Protein AF-A0A084W979-F1 (afdb_monomer)

Sequence (165 aa):
MSRKLVPVVHTIRNKLNEKFVNGTSYIRQEGKEQRNQSLDWEFDIKREIRDLRVTVTYYMVSTDGTTQNALITRSVDACAFLRRPTMDRFLKNFYDHMQSESILPARCPIKLGHYTVRDVRPSDISIPGFLPESDFIFEITFAQLSRNEPLAQCRTFGKLIRVVD

Solvent-accessible surface area (backbone atoms only — not comparable to full-atom values): 8918 Å² total; per-residue (Å²): 120,57,79,43,58,35,44,30,78,80,48,76,48,78,49,67,31,72,79,36,26,50,71,53,74,48,81,45,74,56,77,87,51,78,56,39,36,32,36,34,38,40,36,38,31,69,40,71,41,72,50,36,27,40,36,42,35,37,25,46,27,43,94,85,68,79,47,74,46,73,78,44,78,49,74,43,54,45,41,60,32,51,76,41,44,81,80,42,62,71,61,32,57,55,50,60,67,34,50,81,70,26,49,66,81,71,48,62,58,33,62,59,47,81,33,35,42,33,71,45,41,49,58,76,51,87,56,70,86,87,60,71,74,35,40,34,37,43,34,42,38,34,24,30,59,92,74,66,46,71,36,37,34,42,41,38,34,32,35,34,40,79,44,81,88

Mean predicted aligned error: 4.76 Å

Foldseek 3Di:
DDKAWFWFFDDKDKDFDPCFKDKDKDWDADPDDRQRIFIKIKMFTPDFAAKKKKKKWKWFADPVRPDTHTPDIDIDTVQVCLVPVVVDPVVSVVVVVQPPVWFDQNHPRRDGDMTMGTGDRSRVDHDPPVDDWTKMKIKMWMAGPVPRHTGMMMIIITITDIDDD

pLDDT: mean 90.47, std 7.58, range [56.5, 97.94]

Radius of gyration: 16.31 Å; Cα contacts (8 Å, |Δi|>4): 383; chains: 1; bounding box: 38×34×47 Å

Structure (mmCIF, N/CA/C/O backbone):
data_AF-A0A084W979-F1
#
_entry.id   AF-A0A084W979-F1
#
loop_
_atom_site.group_PDB
_atom_site.id
_atom_site.type_symbol
_atom_site.label_atom_id
_atom_site.label_alt_id
_atom_site.label_comp_id
_atom_site.label_asym_id
_atom_site.label_entity_id
_atom_site.label_seq_id
_atom_site.pdbx_PDB_ins_code
_atom_site.Cartn_x
_atom_site.Cartn_y
_atom_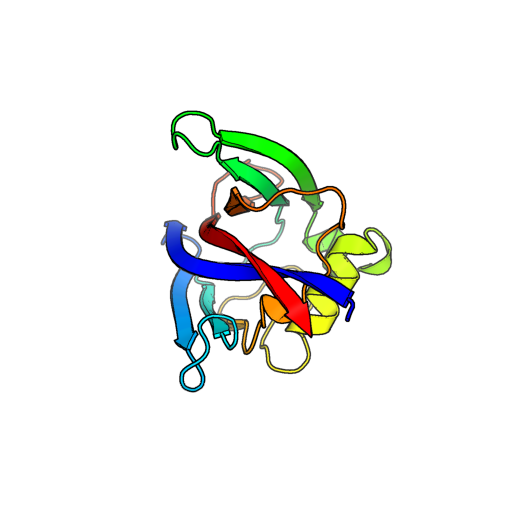site.Cartn_z
_atom_site.occupancy
_atom_site.B_iso_or_equiv
_atom_site.auth_seq_id
_atom_site.auth_comp_id
_atom_site.auth_asym_id
_atom_site.auth_atom_id
_atom_site.pdbx_PDB_model_num
ATOM 1 N N . MET A 1 1 ? 7.166 -14.568 -30.008 1.00 56.50 1 MET A N 1
ATOM 2 C CA . MET A 1 1 ? 7.634 -13.573 -29.026 1.00 56.50 1 MET A CA 1
ATOM 3 C C . MET A 1 1 ? 6.466 -12.688 -28.640 1.00 56.50 1 MET A C 1
ATOM 5 O O . MET A 1 1 ? 5.927 -11.999 -29.504 1.00 56.50 1 MET A O 1
ATOM 9 N N . SER A 1 2 ? 6.022 -12.759 -27.388 1.00 67.38 2 SER A N 1
ATOM 10 C CA . SER A 1 2 ? 4.917 -11.933 -26.884 1.00 67.38 2 SER A CA 1
ATOM 11 C C . SER A 1 2 ? 5.482 -10.723 -26.150 1.00 67.38 2 SER A C 1
ATOM 13 O O . SER A 1 2 ? 6.262 -10.875 -25.214 1.00 67.38 2 SER A O 1
ATOM 15 N N . ARG A 1 3 ? 5.088 -9.513 -26.560 1.00 77.44 3 ARG A N 1
ATOM 16 C CA . ARG A 1 3 ? 5.449 -8.277 -25.854 1.00 77.44 3 ARG A CA 1
ATOM 17 C C . ARG A 1 3 ? 4.504 -8.088 -24.675 1.00 77.44 3 ARG A C 1
ATOM 19 O O . ARG A 1 3 ? 3.316 -7.865 -24.900 1.00 77.44 3 ARG A O 1
ATOM 26 N N . LYS A 1 4 ? 5.021 -8.120 -23.448 1.00 87.12 4 LYS A N 1
ATOM 27 C CA . LYS A 1 4 ? 4.235 -7.856 -22.233 1.00 87.12 4 LYS A CA 1
ATOM 28 C C . LYS A 1 4 ? 4.773 -6.636 -21.490 1.00 87.12 4 LYS A C 1
ATOM 30 O O . LYS A 1 4 ? 5.971 -6.355 -21.543 1.00 87.12 4 LYS A O 1
ATOM 35 N N . LEU A 1 5 ? 3.879 -5.900 -20.834 1.00 89.94 5 LEU A N 1
ATOM 36 C CA . LEU A 1 5 ? 4.263 -4.845 -19.902 1.00 89.94 5 LEU A CA 1
ATOM 37 C C . LEU A 1 5 ? 4.470 -5.444 -18.519 1.00 89.94 5 LEU A C 1
ATOM 39 O O . LEU A 1 5 ? 3.634 -6.213 -18.049 1.00 89.94 5 LEU A O 1
ATOM 43 N N . VAL A 1 6 ? 5.573 -5.070 -17.886 1.00 91.88 6 VAL A N 1
ATOM 44 C CA . VAL A 1 6 ? 5.926 -5.492 -16.534 1.00 91.88 6 VAL A CA 1
ATOM 45 C C . VAL A 1 6 ? 6.184 -4.247 -15.690 1.00 91.88 6 VAL A C 1
ATOM 47 O O . VAL A 1 6 ? 6.949 -3.378 -16.118 1.00 91.88 6 VAL A O 1
ATOM 50 N N . PRO A 1 7 ? 5.552 -4.118 -14.514 1.00 93.12 7 PRO A N 1
ATOM 51 C CA . PRO A 1 7 ? 5.859 -3.035 -13.597 1.00 93.12 7 PRO A CA 1
ATOM 52 C C . PRO A 1 7 ? 7.199 -3.291 -12.899 1.00 93.12 7 PRO A C 1
ATOM 54 O O . PRO A 1 7 ? 7.463 -4.383 -12.403 1.00 93.12 7 PRO A O 1
ATOM 57 N N . VAL A 1 8 ? 8.026 -2.252 -12.833 1.00 94.56 8 VAL A N 1
ATOM 58 C CA . VAL A 1 8 ? 9.266 -2.199 -12.052 1.00 94.56 8 VAL A CA 1
ATOM 59 C C . VAL A 1 8 ? 9.131 -1.075 -11.042 1.00 94.56 8 VAL A C 1
ATOM 61 O O . VAL A 1 8 ? 8.852 0.068 -11.407 1.00 94.56 8 VAL A O 1
ATOM 64 N N . VAL A 1 9 ? 9.318 -1.389 -9.767 1.00 95.75 9 VAL A N 1
ATOM 65 C CA . VAL A 1 9 ? 9.167 -0.448 -8.658 1.00 95.75 9 VAL A CA 1
ATOM 66 C C . VAL A 1 9 ? 10.526 0.118 -8.272 1.00 95.75 9 VAL A C 1
ATOM 68 O O . VAL A 1 9 ? 11.497 -0.614 -8.106 1.00 95.75 9 VAL A O 1
ATOM 71 N N . HIS A 1 10 ? 10.603 1.436 -8.105 1.00 94.44 10 HIS A N 1
ATOM 72 C CA . HIS A 1 10 ? 11.838 2.111 -7.697 1.00 94.44 10 HIS A CA 1
ATOM 73 C C . HIS A 1 10 ? 11.738 2.740 -6.308 1.00 94.44 10 HIS A C 1
ATOM 75 O O . HIS A 1 10 ? 12.753 2.973 -5.653 1.00 94.44 10 HIS A O 1
ATOM 81 N N . THR A 1 11 ? 10.534 3.080 -5.840 1.00 96.19 11 THR A N 1
ATOM 82 C CA . THR A 1 11 ? 10.368 3.762 -4.552 1.00 96.19 11 THR A CA 1
ATOM 83 C C . THR A 1 11 ? 9.022 3.439 -3.928 1.00 96.19 11 THR A C 1
ATOM 85 O O . THR A 1 11 ? 8.002 3.439 -4.608 1.00 96.19 11 THR A O 1
ATOM 88 N N . ILE A 1 12 ? 9.008 3.245 -2.611 1.00 97.56 12 ILE A N 1
ATOM 89 C CA . ILE A 1 12 ? 7.791 3.187 -1.801 1.00 97.56 12 ILE A CA 1
ATOM 90 C C . ILE A 1 12 ? 7.868 4.310 -0.767 1.00 97.56 12 ILE A C 1
ATOM 92 O O . ILE A 1 12 ? 8.909 4.523 -0.147 1.00 97.56 12 ILE A O 1
ATOM 96 N N . ARG A 1 13 ? 6.777 5.058 -0.597 1.00 97.44 13 ARG A N 1
ATOM 97 C CA . ARG A 1 13 ? 6.649 6.104 0.420 1.00 97.44 13 ARG A CA 1
ATOM 98 C C . ARG A 1 13 ? 5.445 5.823 1.296 1.00 97.44 13 ARG A C 1
ATOM 100 O O . ARG A 1 13 ? 4.320 5.781 0.803 1.00 97.44 13 ARG A O 1
ATOM 107 N N . ASN A 1 14 ? 5.696 5.716 2.594 1.00 97.00 14 ASN A N 1
ATOM 108 C CA . ASN A 1 14 ? 4.656 5.551 3.596 1.00 97.00 14 ASN A CA 1
ATOM 109 C C . ASN A 1 14 ? 4.413 6.867 4.328 1.00 97.00 14 ASN A C 1
ATOM 111 O O . ASN A 1 14 ? 5.351 7.550 4.735 1.00 97.00 14 ASN A O 1
ATOM 115 N N . LYS A 1 15 ? 3.143 7.198 4.535 1.00 97.94 15 LYS A N 1
ATOM 116 C CA . LYS A 1 15 ? 2.694 8.220 5.476 1.00 97.94 15 LYS A CA 1
ATOM 117 C C . LYS A 1 15 ? 1.808 7.529 6.498 1.00 97.94 15 LYS A C 1
ATOM 119 O O . LYS A 1 15 ? 0.733 7.048 6.151 1.00 97.94 15 LYS A O 1
ATOM 124 N N . LEU A 1 16 ? 2.270 7.456 7.739 1.00 97.88 16 LEU A N 1
ATOM 125 C CA . LEU A 1 16 ? 1.629 6.681 8.796 1.00 97.88 16 LEU A CA 1
ATOM 126 C C . LEU A 1 16 ? 1.094 7.608 9.882 1.00 97.88 16 LEU A C 1
ATOM 128 O O . LEU A 1 16 ? 1.746 8.579 10.261 1.00 97.88 16 LEU A O 1
ATOM 132 N N . ASN A 1 17 ? -0.095 7.301 10.389 1.00 97.56 17 ASN A N 1
ATOM 133 C CA . ASN A 1 17 ? -0.606 7.908 11.605 1.00 97.56 17 ASN A CA 1
ATOM 134 C C . ASN A 1 17 ? -0.175 7.045 12.794 1.00 97.56 17 ASN A C 1
ATOM 136 O O . ASN A 1 17 ? -0.782 6.009 13.079 1.00 97.56 17 ASN A O 1
ATOM 140 N N . GLU A 1 18 ? 0.852 7.501 13.511 1.00 96.44 18 GLU A N 1
ATOM 141 C CA . GLU A 1 18 ? 1.477 6.761 14.614 1.00 96.44 18 GLU A CA 1
ATOM 142 C C . GLU A 1 18 ? 0.531 6.444 15.777 1.00 96.44 18 GLU A C 1
ATOM 144 O O . GLU A 1 18 ? 0.830 5.568 16.591 1.00 96.44 18 GLU A O 1
ATOM 149 N N . LYS A 1 19 ? -0.628 7.111 15.848 1.00 96.12 19 LYS A N 1
ATOM 150 C CA . LYS A 1 19 ? -1.716 6.762 16.767 1.00 96.12 19 LYS A CA 1
ATOM 151 C C . LYS A 1 19 ? -2.238 5.345 16.518 1.00 96.12 19 LYS A C 1
ATOM 153 O O . LYS A 1 19 ? -2.636 4.682 17.473 1.00 96.12 19 LYS A O 1
ATOM 158 N N . PHE A 1 20 ? -2.276 4.906 15.261 1.00 96.69 20 PHE A N 1
ATOM 159 C CA . PHE A 1 20 ? -2.888 3.644 14.843 1.00 96.69 20 PHE A CA 1
ATOM 160 C C . PHE A 1 20 ? -1.880 2.622 14.348 1.00 96.69 20 PHE A C 1
ATOM 162 O O . PHE A 1 20 ? -2.070 1.437 14.606 1.00 96.69 20 PHE A O 1
ATOM 169 N N . VAL A 1 21 ? -0.841 3.059 13.639 1.00 97.19 21 VAL A N 1
ATOM 170 C CA . VAL A 1 21 ? 0.060 2.153 12.930 1.00 97.19 21 VAL A CA 1
ATOM 171 C C . VAL A 1 21 ? 1.480 2.702 12.879 1.00 97.19 21 VAL A C 1
ATOM 173 O O . VAL A 1 21 ? 1.693 3.901 12.711 1.00 97.19 21 VAL A O 1
ATOM 176 N N . ASN A 1 22 ? 2.451 1.812 13.037 1.00 97.31 22 ASN A N 1
ATOM 177 C CA . ASN A 1 22 ? 3.832 2.023 12.613 1.00 97.31 22 ASN A CA 1
ATOM 178 C C . ASN A 1 22 ? 4.172 0.995 11.533 1.00 97.31 22 ASN A C 1
ATOM 180 O O . ASN A 1 22 ? 3.488 -0.019 11.439 1.00 97.31 22 ASN A O 1
ATOM 184 N N . GLY A 1 23 ? 5.197 1.232 10.725 1.00 95.94 23 GLY A N 1
ATOM 185 C CA . GLY A 1 23 ? 5.561 0.270 9.699 1.00 95.94 23 GLY A CA 1
ATOM 186 C C . GLY A 1 23 ? 6.617 0.750 8.724 1.00 95.94 23 GLY A C 1
ATOM 187 O O . GLY A 1 23 ? 6.954 1.932 8.654 1.00 95.94 23 GLY A O 1
ATOM 188 N N . THR A 1 24 ? 7.100 -0.205 7.943 1.00 96.31 24 THR A N 1
ATOM 189 C CA . THR A 1 24 ? 8.169 -0.025 6.965 1.00 96.31 24 THR A CA 1
ATOM 190 C C . THR A 1 24 ? 7.838 -0.808 5.701 1.00 96.31 24 THR A C 1
ATOM 192 O O . THR A 1 24 ? 7.067 -1.768 5.726 1.00 96.31 24 THR A O 1
ATOM 195 N N . SER A 1 25 ? 8.418 -0.387 4.581 1.00 97.31 25 SER A N 1
ATOM 196 C CA . SER A 1 25 ? 8.325 -1.092 3.305 1.00 97.31 25 SER A CA 1
ATOM 197 C C . SER A 1 25 ? 9.704 -1.356 2.745 1.00 97.31 25 SER A C 1
ATOM 199 O O . SER A 1 25 ? 10.614 -0.543 2.922 1.00 97.31 25 SER A O 1
ATOM 201 N N . TYR A 1 26 ? 9.824 -2.454 2.012 1.00 95.75 26 TYR A N 1
ATOM 202 C CA . TYR A 1 26 ? 11.074 -2.911 1.435 1.00 95.75 26 TYR A CA 1
ATOM 203 C C . TYR A 1 26 ? 10.866 -3.266 -0.035 1.00 95.75 26 TYR A C 1
ATOM 205 O O . TYR A 1 26 ? 9.843 -3.836 -0.413 1.00 95.75 26 TYR A O 1
ATOM 213 N N . ILE A 1 27 ? 11.857 -2.927 -0.857 1.00 96.38 27 ILE A N 1
ATOM 214 C CA . ILE A 1 27 ? 11.982 -3.403 -2.235 1.00 96.38 27 ILE A CA 1
ATOM 215 C C . ILE A 1 27 ? 13.201 -4.320 -2.241 1.00 96.38 27 ILE A C 1
ATOM 217 O O . ILE A 1 27 ? 14.314 -3.863 -1.975 1.00 96.38 27 ILE A O 1
ATOM 221 N N . ARG A 1 28 ? 13.002 -5.606 -2.519 1.00 94.38 28 ARG A N 1
ATOM 222 C CA . ARG A 1 28 ? 14.074 -6.591 -2.655 1.00 94.38 28 ARG A CA 1
ATOM 223 C C . ARG A 1 28 ? 14.278 -6.875 -4.136 1.00 94.38 28 ARG A C 1
ATOM 225 O O . ARG A 1 28 ? 13.348 -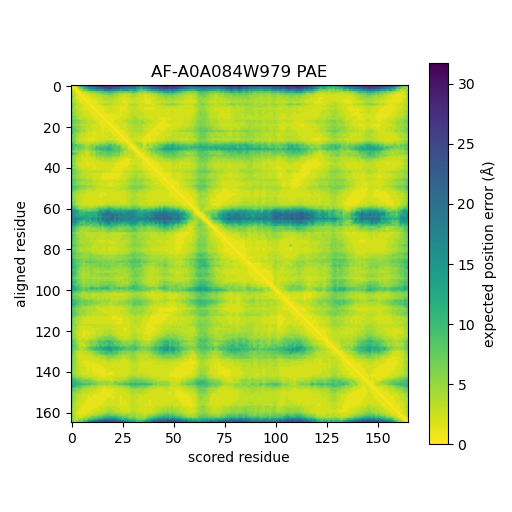7.279 -4.823 1.00 94.38 28 ARG A O 1
ATOM 232 N N . GLN A 1 29 ? 15.485 -6.633 -4.637 1.00 90.94 29 GLN A N 1
ATOM 233 C CA . GLN A 1 29 ? 15.863 -7.013 -5.996 1.00 90.94 29 GLN A CA 1
ATOM 234 C C . GLN A 1 29 ? 16.540 -8.383 -5.967 1.00 90.94 29 GLN A C 1
ATOM 236 O O . GLN A 1 29 ? 17.530 -8.585 -5.263 1.00 90.94 29 GLN A O 1
ATOM 241 N N . GLU A 1 30 ? 16.020 -9.313 -6.756 1.00 85.06 30 GLU A N 1
ATOM 242 C CA . GLU A 1 30 ? 16.514 -10.678 -6.860 1.00 85.06 30 GLU A CA 1
ATOM 243 C C . GLU A 1 30 ? 17.359 -10.823 -8.135 1.00 85.06 30 GLU A C 1
ATOM 245 O O . GLU A 1 30 ? 16.866 -10.876 -9.260 1.00 85.06 30 GLU A O 1
ATOM 250 N N . GLY A 1 31 ? 18.680 -10.883 -7.982 1.00 85.19 31 GLY A N 1
ATOM 251 C CA . GLY A 1 31 ? 19.592 -10.989 -9.122 1.00 85.19 31 GLY A CA 1
ATOM 252 C C . GLY A 1 31 ? 19.738 -9.686 -9.921 1.00 85.19 31 GLY A C 1
ATOM 253 O O . GLY A 1 31 ? 19.605 -8.582 -9.394 1.00 85.19 31 GLY A O 1
ATOM 254 N N . LYS A 1 32 ? 20.106 -9.805 -11.205 1.00 83.81 32 LYS A N 1
ATOM 255 C CA . LYS A 1 32 ? 20.521 -8.656 -12.036 1.00 83.81 32 LYS A CA 1
ATOM 256 C C . LYS A 1 32 ? 19.383 -8.001 -12.823 1.00 83.81 32 LYS A C 1
ATOM 258 O O . LYS A 1 32 ? 19.522 -6.850 -13.226 1.00 83.81 32 LYS A O 1
ATOM 263 N N . GLU A 1 33 ? 18.283 -8.710 -13.063 1.00 86.19 33 GLU A N 1
ATOM 264 C CA . GLU A 1 33 ? 17.161 -8.179 -13.841 1.00 86.19 33 GLU A CA 1
ATOM 265 C C . GLU A 1 33 ? 16.293 -7.245 -12.993 1.00 86.19 33 GLU A C 1
ATOM 267 O O . GLU A 1 33 ? 15.793 -7.638 -11.944 1.00 86.19 33 GLU A O 1
ATOM 272 N N . GLN A 1 34 ? 16.046 -6.026 -13.482 1.00 85.19 34 GLN A N 1
ATOM 273 C CA . GLN A 1 34 ? 15.253 -5.021 -12.757 1.00 85.19 34 GLN A CA 1
ATOM 274 C C . GLN A 1 34 ? 13.804 -5.453 -12.497 1.00 85.19 34 GLN A C 1
ATOM 276 O O . GLN A 1 34 ? 13.191 -4.980 -11.550 1.00 85.19 34 GLN A O 1
ATOM 281 N N . ARG A 1 35 ? 13.250 -6.346 -13.327 1.00 87.75 35 ARG A N 1
ATOM 282 C CA . ARG A 1 35 ? 11.889 -6.881 -13.162 1.00 87.75 35 ARG A CA 1
ATOM 283 C C . ARG A 1 35 ? 11.762 -7.927 -12.061 1.00 87.75 35 ARG A C 1
ATOM 285 O O . ARG A 1 35 ? 10.646 -8.230 -11.655 1.00 87.75 35 ARG A O 1
ATOM 292 N N . ASN A 1 36 ? 12.878 -8.497 -11.613 1.00 92.44 36 ASN A N 1
ATOM 293 C CA . ASN A 1 36 ? 12.862 -9.526 -10.591 1.00 92.44 36 ASN A CA 1
ATOM 294 C C . ASN A 1 36 ? 12.910 -8.860 -9.215 1.00 92.44 36 ASN A C 1
ATOM 296 O O . ASN A 1 36 ? 13.971 -8.698 -8.609 1.00 92.44 36 ASN A O 1
ATOM 300 N N . GLN A 1 37 ? 11.750 -8.372 -8.786 1.00 94.25 37 GLN A N 1
ATOM 301 C CA . GLN A 1 37 ? 11.576 -7.660 -7.530 1.00 94.25 37 GLN A CA 1
ATOM 302 C C . GLN A 1 37 ? 10.498 -8.328 -6.690 1.00 94.25 37 GLN A C 1
ATOM 304 O O . GLN A 1 37 ? 9.450 -8.712 -7.208 1.00 94.25 37 GLN A O 1
ATOM 309 N N . SER A 1 38 ? 10.737 -8.378 -5.387 1.00 93.75 38 SER A N 1
ATOM 310 C CA . SER A 1 38 ? 9.743 -8.698 -4.372 1.00 93.75 38 SER A CA 1
ATOM 311 C C . SER A 1 38 ? 9.559 -7.491 -3.452 1.00 93.75 38 SER A C 1
ATOM 313 O O . SER A 1 38 ? 10.514 -6.793 -3.095 1.00 93.75 38 SER A O 1
ATOM 315 N N . LEU A 1 39 ? 8.308 -7.183 -3.123 1.00 94.69 39 LEU A N 1
ATOM 316 C CA . LEU A 1 39 ? 7.939 -6.073 -2.253 1.00 94.69 39 LEU A CA 1
ATOM 317 C C . LEU A 1 39 ? 7.391 -6.617 -0.942 1.00 94.69 39 LEU A C 1
ATOM 319 O O . LEU A 1 39 ? 6.515 -7.484 -0.945 1.00 94.69 39 LEU A O 1
ATOM 323 N N . ASP A 1 40 ? 7.866 -6.045 0.160 1.00 95.44 40 ASP A N 1
ATOM 324 C CA . ASP A 1 40 ? 7.400 -6.396 1.494 1.00 95.44 40 ASP A CA 1
ATOM 325 C C . ASP A 1 40 ? 6.925 -5.156 2.255 1.00 95.44 40 ASP A C 1
ATOM 327 O O . ASP A 1 40 ? 7.453 -4.050 2.098 1.00 95.44 40 ASP A O 1
ATOM 331 N N . TRP A 1 41 ? 5.963 -5.368 3.147 1.00 96.00 41 TRP A N 1
ATOM 332 C CA . TRP A 1 41 ? 5.503 -4.390 4.121 1.00 96.00 41 TRP A CA 1
ATOM 333 C C . TRP A 1 41 ? 5.429 -5.043 5.492 1.00 96.00 41 TRP A C 1
ATOM 335 O O . TRP A 1 41 ? 4.940 -6.160 5.638 1.00 96.00 41 TRP A O 1
ATOM 345 N N . GLU A 1 42 ? 5.862 -4.315 6.508 1.00 96.44 42 GLU A N 1
ATOM 346 C CA . GLU A 1 42 ? 5.722 -4.700 7.908 1.00 96.44 42 GLU A CA 1
ATOM 347 C C . GLU A 1 42 ? 5.000 -3.579 8.634 1.00 96.44 42 GLU A C 1
ATOM 349 O O . GLU A 1 42 ? 5.350 -2.408 8.466 1.00 96.44 42 GLU A O 1
ATOM 354 N N . PHE A 1 43 ? 3.974 -3.912 9.411 1.00 95.50 43 PHE A N 1
ATOM 355 C CA . PHE A 1 43 ? 3.198 -2.913 10.127 1.00 95.50 43 PHE A CA 1
ATOM 356 C C . PHE A 1 43 ? 2.710 -3.413 11.483 1.00 95.50 43 PHE A C 1
ATOM 358 O O . PHE A 1 43 ? 2.143 -4.495 11.619 1.00 95.50 43 PHE A O 1
ATOM 365 N N . ASP A 1 44 ? 2.884 -2.557 12.484 1.00 97.69 44 ASP A N 1
ATOM 366 C CA . ASP A 1 44 ? 2.427 -2.760 13.849 1.00 97.69 44 ASP A CA 1
ATOM 367 C C . ASP A 1 44 ? 1.172 -1.933 14.091 1.00 97.69 44 ASP A C 1
ATOM 369 O O . ASP A 1 44 ? 1.208 -0.697 14.133 1.00 97.69 44 ASP A O 1
ATOM 373 N N . ILE A 1 45 ? 0.049 -2.617 14.281 1.00 97.50 45 ILE A N 1
ATOM 374 C CA . ILE A 1 45 ? -1.215 -1.994 14.655 1.00 97.50 45 ILE A CA 1
ATOM 375 C C . ILE A 1 45 ? -1.181 -1.694 16.155 1.00 97.50 45 ILE A C 1
ATOM 377 O O . ILE A 1 45 ? -1.154 -2.594 16.994 1.00 97.50 45 ILE A O 1
ATOM 381 N N . LYS A 1 46 ? -1.202 -0.405 16.498 1.00 97.62 46 LYS A N 1
ATOM 382 C CA . LYS A 1 46 ? -1.106 0.121 17.871 1.00 97.62 46 LYS A CA 1
ATOM 383 C C . LYS A 1 46 ? -2.461 0.300 18.550 1.00 97.62 46 LYS A C 1
ATOM 385 O O . LYS A 1 46 ? -2.523 0.469 19.766 1.00 97.62 46 LYS A O 1
ATOM 390 N N . ARG A 1 47 ? -3.552 0.313 17.782 1.00 95.50 47 ARG A N 1
ATOM 391 C CA . ARG A 1 47 ? -4.926 0.446 18.289 1.00 95.50 47 ARG A CA 1
ATOM 392 C C . ARG A 1 47 ? -5.870 -0.424 17.485 1.00 95.50 47 ARG A C 1
ATOM 394 O O . ARG A 1 47 ? -5.703 -0.560 16.282 1.00 95.50 47 ARG A O 1
ATOM 401 N N . GLU A 1 48 ? -6.884 -0.966 18.151 1.00 95.50 48 GLU A N 1
ATOM 402 C CA . GLU A 1 48 ? -7.932 -1.736 17.485 1.00 95.50 48 GLU A CA 1
ATOM 403 C C . GLU A 1 48 ? -8.641 -0.886 16.416 1.00 95.50 48 GLU A C 1
ATOM 405 O O . GLU A 1 48 ? -9.116 0.217 16.701 1.00 95.50 48 GLU A O 1
ATOM 410 N N . ILE A 1 49 ? -8.741 -1.418 15.196 1.00 95.62 49 ILE A N 1
ATOM 411 C CA . ILE A 1 49 ? -9.434 -0.775 14.073 1.00 95.62 49 ILE A CA 1
ATOM 412 C C . ILE A 1 49 ? -10.723 -1.553 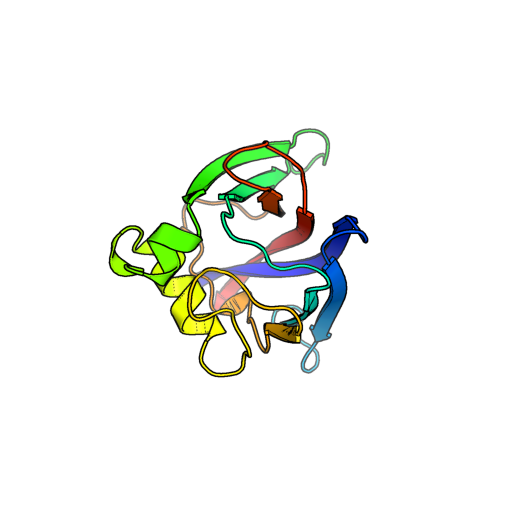13.816 1.00 95.62 49 ILE A C 1
ATOM 414 O O . ILE A 1 49 ? -10.695 -2.715 13.411 1.00 95.62 49 ILE A O 1
ATOM 418 N N . ARG A 1 50 ? -11.868 -0.926 14.091 1.00 95.44 50 ARG A N 1
ATOM 419 C CA . ARG A 1 50 ? -13.186 -1.577 13.997 1.00 95.44 50 ARG A CA 1
ATOM 420 C C . ARG A 1 50 ? -13.798 -1.489 12.611 1.00 95.44 50 ARG A C 1
ATOM 422 O O . ARG A 1 50 ? -14.540 -2.383 12.218 1.00 95.44 50 ARG A O 1
ATOM 429 N N . ASP A 1 51 ? -13.474 -0.421 11.904 1.00 95.12 51 ASP A N 1
ATOM 430 C CA . ASP A 1 51 ? -13.954 -0.088 10.581 1.00 95.12 51 ASP A CA 1
ATOM 431 C C . ASP A 1 51 ? -12.806 0.504 9.761 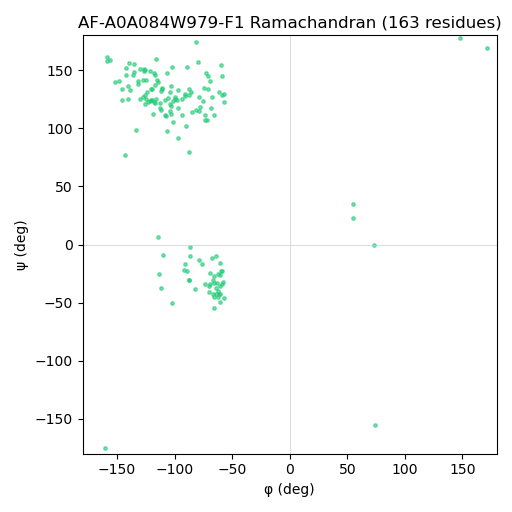1.00 95.12 51 ASP A C 1
ATOM 433 O O . ASP A 1 51 ? -12.008 1.310 10.242 1.00 95.12 51 ASP A O 1
ATOM 437 N N . LEU A 1 52 ? -12.695 0.081 8.508 1.00 96.38 52 LEU A N 1
ATOM 438 C CA . LEU A 1 52 ? -11.577 0.463 7.663 1.00 96.38 52 LEU A CA 1
ATOM 439 C C . LEU A 1 52 ? -12.056 0.611 6.230 1.00 96.38 52 LEU A C 1
ATOM 441 O O . LEU A 1 52 ? -12.598 -0.322 5.644 1.00 96.38 52 LEU A O 1
ATOM 445 N N . ARG A 1 53 ? -11.809 1.780 5.653 1.00 96.94 53 ARG A N 1
ATOM 446 C CA . ARG A 1 53 ? -11.929 2.015 4.224 1.00 96.94 53 ARG A CA 1
ATOM 447 C C . ARG A 1 53 ? -10.548 1.953 3.598 1.00 96.94 53 ARG A C 1
ATOM 449 O O . ARG A 1 53 ? -9.643 2.674 4.022 1.00 96.94 53 ARG A O 1
ATOM 456 N N . VAL A 1 54 ? -10.423 1.131 2.567 1.00 95.75 54 VAL A N 1
ATOM 457 C CA . VAL A 1 54 ? -9.228 1.044 1.731 1.00 95.75 54 VAL A CA 1
ATOM 458 C C . VAL A 1 54 ? -9.558 1.663 0.387 1.00 95.75 54 VAL A C 1
ATOM 460 O O . VAL A 1 54 ? -10.523 1.255 -0.254 1.00 95.75 54 VAL A O 1
ATOM 463 N N . THR A 1 55 ? -8.777 2.654 -0.034 1.00 95.56 55 THR A N 1
ATOM 464 C CA . THR A 1 55 ? -8.893 3.226 -1.380 1.00 95.56 55 THR A CA 1
ATOM 465 C C . THR A 1 55 ? -7.602 2.998 -2.135 1.00 95.56 55 THR A C 1
ATOM 467 O O . THR A 1 55 ? -6.538 3.408 -1.679 1.00 95.56 55 THR A O 1
ATOM 470 N N . VAL A 1 56 ? -7.722 2.338 -3.279 1.00 93.31 56 VAL A N 1
ATOM 471 C CA . VAL A 1 56 ? -6.638 2.046 -4.205 1.00 93.31 56 VAL A CA 1
ATOM 472 C C . VAL A 1 56 ? -6.785 2.960 -5.411 1.00 93.31 56 VAL A C 1
ATOM 474 O O . VAL A 1 56 ? -7.840 2.971 -6.049 1.00 93.31 56 VAL A O 1
ATOM 477 N N . THR A 1 57 ? -5.723 3.688 -5.736 1.00 93.19 57 THR A N 1
ATOM 478 C CA . THR A 1 57 ? -5.674 4.580 -6.891 1.00 93.19 57 THR A CA 1
ATOM 479 C C . THR A 1 57 ? -4.448 4.275 -7.738 1.00 93.19 57 THR A C 1
ATOM 481 O O . THR A 1 57 ? -3.323 4.269 -7.242 1.00 93.19 57 THR A O 1
ATOM 484 N N . TYR A 1 58 ? -4.658 4.042 -9.029 1.00 90.94 58 TYR A N 1
ATOM 485 C CA . TYR A 1 58 ? -3.590 3.927 -10.014 1.00 90.94 58 TYR A CA 1
ATOM 486 C C . TYR A 1 58 ? -3.520 5.212 -10.834 1.00 90.94 58 TYR A C 1
ATOM 488 O O . TYR A 1 58 ? -4.477 5.566 -11.530 1.00 90.94 58 TYR A O 1
ATOM 496 N N . TYR A 1 59 ? -2.377 5.885 -10.776 1.00 91.50 59 TYR A N 1
ATOM 497 C CA . TYR A 1 59 ? -2.073 7.056 -11.581 1.00 91.50 59 TYR A CA 1
ATOM 498 C C . TYR A 1 59 ? -1.113 6.670 -12.703 1.00 91.50 59 TYR A C 1
ATOM 500 O O . TYR A 1 59 ? -0.073 6.059 -12.448 1.00 91.50 59 TYR A O 1
ATOM 508 N N . MET A 1 60 ? -1.432 7.083 -13.928 1.00 88.12 60 MET A N 1
ATOM 509 C CA . MET A 1 60 ? -0.443 7.159 -14.998 1.00 88.12 60 MET A CA 1
ATOM 510 C C . MET A 1 60 ? 0.257 8.507 -14.901 1.00 88.12 60 MET A C 1
ATOM 512 O O . MET A 1 60 ? -0.406 9.543 -14.788 1.00 88.12 60 MET A O 1
ATOM 516 N N . VAL A 1 61 ? 1.582 8.484 -14.937 1.00 85.75 61 VAL A N 1
ATOM 517 C CA . VAL A 1 61 ? 2.399 9.689 -14.996 1.00 85.75 61 VAL A CA 1
ATOM 518 C C . VAL A 1 61 ? 2.820 9.885 -16.445 1.00 85.75 61 VAL A C 1
ATOM 520 O O . VAL A 1 61 ? 3.348 8.968 -17.079 1.00 85.75 61 VAL A O 1
ATOM 523 N N . SER A 1 62 ? 2.533 11.066 -16.986 1.00 75.31 62 SER A N 1
ATOM 524 C CA . SER A 1 62 ? 2.943 11.429 -18.340 1.00 75.31 62 SER A CA 1
ATOM 525 C C . SER A 1 62 ? 4.467 11.386 -18.483 1.00 75.31 62 SER A C 1
ATOM 527 O O . SER A 1 62 ? 5.210 11.549 -17.517 1.00 75.31 62 SER A O 1
ATOM 529 N N . THR A 1 63 ? 4.952 11.176 -19.706 1.00 69.06 63 THR A N 1
ATOM 530 C CA . THR A 1 63 ? 6.389 11.079 -20.020 1.00 69.06 63 THR A CA 1
ATOM 531 C C . THR A 1 63 ? 7.197 12.328 -19.662 1.00 69.06 63 THR A C 1
ATOM 533 O O . THR A 1 63 ? 8.402 12.229 -19.464 1.00 69.06 63 THR A O 1
ATOM 536 N N . ASP A 1 64 ? 6.554 13.492 -19.565 1.00 71.31 64 ASP A N 1
ATOM 537 C CA . ASP A 1 64 ? 7.156 14.752 -19.110 1.00 71.31 64 ASP A CA 1
ATOM 538 C C . ASP A 1 64 ? 7.117 14.925 -17.574 1.00 71.31 64 ASP A C 1
ATOM 540 O O . ASP A 1 64 ? 7.616 15.917 -17.049 1.00 71.31 64 ASP A O 1
ATOM 544 N N . GLY A 1 65 ? 6.528 13.972 -16.842 1.00 66.50 65 GLY A N 1
ATOM 545 C CA . GLY A 1 65 ? 6.456 13.948 -15.380 1.00 66.50 65 GLY A CA 1
ATOM 546 C C . GLY A 1 65 ? 5.479 14.950 -14.758 1.00 66.50 65 GLY A C 1
ATOM 547 O O . GLY A 1 65 ? 5.355 14.992 -13.532 1.00 66.50 65 GLY A O 1
ATOM 548 N N . THR A 1 66 ? 4.788 15.759 -15.567 1.00 68.06 66 THR A N 1
ATOM 549 C CA . THR A 1 66 ? 3.987 16.894 -15.081 1.00 68.06 66 THR A CA 1
ATOM 550 C C . THR A 1 66 ? 2.563 16.504 -14.701 1.00 68.06 66 THR A C 1
ATOM 552 O O . THR A 1 66 ? 1.983 17.094 -13.789 1.00 68.06 66 THR A O 1
ATOM 555 N N . THR A 1 67 ? 1.998 15.493 -15.366 1.00 72.44 67 THR A N 1
ATOM 556 C CA . THR A 1 67 ? 0.586 15.133 -15.233 1.00 72.44 67 THR A CA 1
ATOM 557 C C . THR A 1 67 ? 0.439 13.774 -14.559 1.00 72.44 67 THR A C 1
ATOM 559 O O . THR A 1 67 ? 0.926 12.760 -15.056 1.00 72.44 67 THR A O 1
ATOM 562 N N . GLN A 1 68 ? -0.269 13.748 -13.426 1.00 81.75 68 GLN A N 1
ATOM 563 C CA . GLN A 1 68 ? -0.668 12.523 -12.727 1.00 81.75 68 GLN A CA 1
ATOM 564 C C . GLN A 1 68 ? -2.166 12.305 -12.946 1.00 81.75 68 GLN A C 1
ATOM 566 O O . GLN A 1 68 ? -2.989 12.893 -12.247 1.00 81.75 68 GLN A O 1
ATOM 571 N N . ASN A 1 69 ? -2.530 11.458 -13.907 1.00 81.12 69 ASN A N 1
ATOM 572 C CA . ASN A 1 69 ? -3.932 11.156 -14.192 1.00 81.12 69 ASN A CA 1
ATOM 573 C C . ASN A 1 69 ? -4.336 9.858 -13.497 1.00 81.12 69 ASN A C 1
ATOM 575 O O . ASN A 1 69 ? -3.803 8.791 -13.808 1.00 81.12 69 ASN A O 1
ATOM 579 N N . ALA A 1 70 ? -5.291 9.939 -12.566 1.00 86.38 70 ALA A N 1
ATOM 580 C CA . ALA A 1 70 ? -5.894 8.754 -11.965 1.00 86.38 70 ALA A CA 1
ATOM 581 C C . ALA A 1 70 ? -6.674 7.986 -13.042 1.00 86.38 70 ALA A C 1
ATOM 583 O O . ALA A 1 70 ? -7.692 8.466 -13.536 1.00 86.38 70 ALA A O 1
ATOM 584 N N . LEU A 1 71 ? -6.194 6.801 -13.419 1.00 85.56 71 LEU A N 1
ATOM 585 C CA . LEU A 1 71 ? -6.902 5.936 -14.367 1.00 85.56 71 LEU A CA 1
ATOM 586 C C . LEU A 1 71 ? -7.984 5.119 -13.671 1.00 85.56 71 LEU A C 1
ATOM 588 O O . LEU A 1 71 ? -9.030 4.831 -14.246 1.00 85.56 71 LEU A O 1
ATOM 592 N N . ILE A 1 72 ? -7.684 4.671 -12.453 1.00 86.56 72 ILE A N 1
ATOM 593 C CA . ILE A 1 72 ? -8.533 3.765 -11.691 1.00 86.56 72 ILE A CA 1
ATOM 594 C C . ILE A 1 72 ? -8.496 4.216 -10.242 1.00 86.56 72 ILE A C 1
ATOM 596 O O . ILE A 1 72 ? -7.425 4.268 -9.647 1.00 86.56 72 ILE A O 1
ATOM 600 N N . THR A 1 73 ? -9.675 4.454 -9.676 1.00 92.25 73 THR A N 1
ATOM 601 C CA . THR A 1 73 ? -9.871 4.644 -8.239 1.00 92.25 73 THR A CA 1
ATOM 602 C C . THR A 1 73 ? -10.925 3.651 -7.772 1.00 92.25 73 THR A C 1
ATOM 604 O O . THR A 1 73 ? -12.027 3.596 -8.319 1.00 92.25 73 THR A O 1
ATOM 607 N N . ARG A 1 74 ? -10.592 2.843 -6.768 1.00 91.12 74 ARG A N 1
ATOM 608 C CA . ARG A 1 74 ? -11.469 1.826 -6.174 1.00 91.12 74 ARG A CA 1
ATOM 609 C C . ARG A 1 74 ? -11.453 2.008 -4.666 1.00 91.12 74 ARG A C 1
ATOM 611 O O . ARG A 1 74 ? -10.383 2.003 -4.070 1.00 91.12 74 ARG A O 1
ATOM 618 N N . SER A 1 75 ? -12.618 2.159 -4.046 1.00 94.25 75 SER A N 1
ATOM 619 C CA . SER A 1 75 ? -12.742 2.277 -2.591 1.00 94.25 75 SER A CA 1
ATOM 620 C C . SER A 1 75 ? -13.623 1.160 -2.052 1.00 94.25 75 SER A C 1
ATOM 622 O O . SER A 1 75 ? -14.684 0.896 -2.618 1.00 94.25 75 SER A O 1
ATOM 624 N N . VAL A 1 76 ? -13.186 0.503 -0.979 1.00 94.50 76 VAL A N 1
ATOM 625 C CA . VAL A 1 76 ? -13.903 -0.613 -0.353 1.00 94.50 76 VAL A CA 1
ATOM 626 C C . VAL A 1 76 ? -13.925 -0.492 1.163 1.00 94.50 76 VAL A C 1
ATOM 628 O O . VAL A 1 76 ? -12.976 -0.008 1.783 1.00 94.50 76 VAL A O 1
ATOM 631 N N . ASP A 1 77 ? -15.004 -0.983 1.766 1.00 95.56 77 ASP A N 1
ATOM 632 C CA . ASP A 1 77 ? -15.028 -1.338 3.183 1.00 95.56 77 ASP A CA 1
ATOM 633 C C . ASP A 1 77 ? -14.232 -2.637 3.361 1.00 95.56 77 ASP A C 1
ATOM 635 O O . ASP A 1 77 ? -14.671 -3.721 2.963 1.00 95.56 77 ASP A O 1
ATOM 639 N N . ALA A 1 78 ? -13.041 -2.524 3.945 1.00 94.50 78 ALA A N 1
ATOM 640 C CA . ALA A 1 78 ? -12.155 -3.655 4.159 1.00 94.50 78 ALA A CA 1
ATOM 641 C C . ALA A 1 78 ? -12.730 -4.662 5.160 1.00 94.50 78 ALA A C 1
ATOM 643 O O . ALA A 1 78 ? -12.498 -5.856 5.010 1.00 94.50 78 ALA A O 1
ATOM 644 N N . CYS A 1 79 ? -13.523 -4.233 6.142 1.00 93.00 79 CYS A N 1
ATOM 645 C CA . CYS A 1 79 ? -14.155 -5.155 7.082 1.00 93.00 79 CYS A CA 1
ATOM 646 C C . CYS A 1 79 ? -15.245 -5.991 6.403 1.00 93.00 79 CYS A C 1
ATOM 648 O O . CYS A 1 79 ? -15.336 -7.202 6.632 1.00 93.00 79 CYS A O 1
ATOM 650 N N . ALA A 1 80 ? -16.040 -5.372 5.527 1.00 94.62 80 ALA A N 1
ATOM 651 C CA . ALA A 1 80 ? -16.994 -6.094 4.691 1.00 94.62 80 ALA A CA 1
ATOM 652 C C . ALA A 1 80 ? -16.281 -7.047 3.717 1.00 94.62 80 ALA A C 1
ATOM 654 O O . ALA A 1 80 ? -16.699 -8.202 3.590 1.00 94.62 80 ALA A O 1
ATOM 655 N N . PHE A 1 81 ? -15.187 -6.590 3.100 1.00 94.50 81 PHE A N 1
ATOM 656 C CA . PHE A 1 81 ? -14.361 -7.392 2.199 1.00 94.50 81 PHE A CA 1
ATOM 657 C C . PHE A 1 81 ? -13.760 -8.611 2.902 1.00 94.50 81 PHE A C 1
ATOM 659 O O . PHE A 1 81 ? -13.939 -9.718 2.415 1.00 94.50 81 PHE A O 1
ATOM 666 N N . LEU A 1 82 ? -13.137 -8.458 4.075 1.00 92.88 82 LEU A N 1
ATOM 667 C CA . LEU A 1 82 ? -12.564 -9.583 4.827 1.00 92.88 82 LEU A CA 1
ATOM 668 C C . LEU A 1 82 ? -13.618 -10.643 5.184 1.00 92.88 82 LEU A C 1
ATOM 670 O O . LEU A 1 82 ? -13.329 -11.835 5.180 1.00 92.88 82 LEU A O 1
ATOM 674 N N . ARG A 1 83 ? -14.865 -10.227 5.443 1.00 93.00 83 ARG A N 1
ATOM 675 C CA . ARG A 1 83 ? -15.981 -11.153 5.688 1.00 93.00 83 ARG A CA 1
ATOM 676 C C . ARG A 1 83 ? -16.461 -11.855 4.412 1.00 93.00 83 ARG A C 1
ATOM 678 O O . ARG A 1 83 ? -16.926 -12.990 4.483 1.00 93.00 83 ARG A O 1
ATOM 685 N N . ARG A 1 84 ? -16.416 -11.179 3.261 1.00 94.12 84 ARG A N 1
ATOM 686 C CA . ARG A 1 84 ? -16.870 -11.716 1.969 1.00 94.12 84 ARG A CA 1
ATOM 687 C C . ARG A 1 84 ? -15.964 -11.240 0.822 1.00 94.12 84 ARG A C 1
ATOM 689 O O . ARG A 1 84 ? -16.397 -10.400 0.030 1.00 94.12 84 ARG A O 1
ATOM 696 N N . PRO A 1 85 ? -14.760 -11.820 0.648 1.00 91.25 85 PRO A N 1
ATOM 697 C CA . PRO A 1 85 ? -13.794 -11.327 -0.342 1.00 91.25 85 PRO A CA 1
ATOM 698 C C . PRO A 1 85 ? -14.317 -11.384 -1.782 1.00 91.25 85 PRO A C 1
ATOM 700 O O . PRO A 1 85 ? -13.954 -10.579 -2.630 1.00 91.25 85 PRO A O 1
ATOM 703 N N . THR A 1 86 ? -15.257 -12.291 -2.063 1.00 92.12 86 THR A N 1
ATOM 704 C CA . THR A 1 86 ? -15.892 -12.432 -3.382 1.00 92.12 86 THR A CA 1
ATOM 705 C C . THR A 1 86 ? -16.708 -11.212 -3.824 1.00 92.12 86 THR A C 1
ATOM 707 O O . THR A 1 86 ? -17.172 -11.199 -4.962 1.00 92.12 86 THR A O 1
ATOM 710 N N . MET A 1 87 ? -16.950 -10.229 -2.945 1.00 90.94 87 MET A N 1
ATOM 711 C CA . MET A 1 87 ? -17.671 -9.000 -3.297 1.00 90.94 87 MET A CA 1
ATOM 712 C C . MET A 1 87 ? -16.875 -8.083 -4.234 1.00 90.94 87 MET A C 1
ATOM 714 O O . MET A 1 87 ? -17.481 -7.329 -4.987 1.00 90.94 87 MET A O 1
ATOM 718 N N . ASP A 1 88 ? -15.543 -8.188 -4.230 1.00 87.12 88 ASP A N 1
ATOM 719 C CA . ASP A 1 88 ? -14.670 -7.514 -5.187 1.00 87.12 88 ASP A CA 1
ATOM 720 C C . ASP A 1 88 ? -13.638 -8.519 -5.715 1.00 87.12 88 ASP A C 1
ATOM 722 O O . ASP A 1 88 ? -12.640 -8.825 -5.066 1.00 87.12 88 ASP A O 1
ATOM 726 N N . ARG A 1 89 ? -13.905 -9.076 -6.903 1.00 86.12 89 ARG A N 1
ATOM 727 C CA . ARG A 1 89 ? -13.038 -10.096 -7.521 1.00 86.12 89 ARG A CA 1
ATOM 728 C C . ARG A 1 89 ? -11.641 -9.569 -7.834 1.00 86.12 89 ARG A C 1
ATOM 730 O O . ARG A 1 89 ? -10.689 -10.337 -7.775 1.00 86.12 89 ARG A O 1
ATOM 737 N N . PHE A 1 90 ? -11.530 -8.285 -8.177 1.00 82.25 90 PHE A N 1
ATOM 738 C CA . PHE A 1 90 ? -10.246 -7.679 -8.498 1.00 82.25 90 PHE A CA 1
ATOM 739 C C . PHE A 1 90 ? -9.371 -7.664 -7.247 1.00 82.25 90 PHE A C 1
ATOM 741 O O . PHE A 1 90 ? -8.300 -8.260 -7.256 1.00 82.25 90 PHE A O 1
ATOM 748 N N . LEU A 1 91 ? -9.866 -7.096 -6.145 1.00 84.00 91 LEU A N 1
ATOM 749 C CA . LEU A 1 91 ? -9.132 -7.064 -4.879 1.00 84.00 91 LEU A CA 1
ATOM 750 C C . LEU A 1 91 ? -8.928 -8.453 -4.272 1.00 84.00 91 LEU A C 1
ATOM 752 O O . LEU A 1 91 ? -7.885 -8.684 -3.669 1.00 84.00 91 LEU A O 1
ATOM 756 N N . LYS A 1 92 ? -9.870 -9.388 -4.459 1.00 88.31 92 LYS A N 1
ATOM 757 C CA . LYS A 1 92 ? -9.703 -10.779 -4.020 1.00 88.31 92 LYS A CA 1
ATOM 758 C C . LYS A 1 92 ? -8.458 -11.416 -4.630 1.00 88.31 92 LYS A C 1
ATOM 760 O O . LYS A 1 92 ? -7.692 -12.013 -3.891 1.00 88.31 92 LYS A O 1
ATOM 765 N N . ASN A 1 93 ? -8.230 -11.248 -5.932 1.00 84.25 93 ASN A 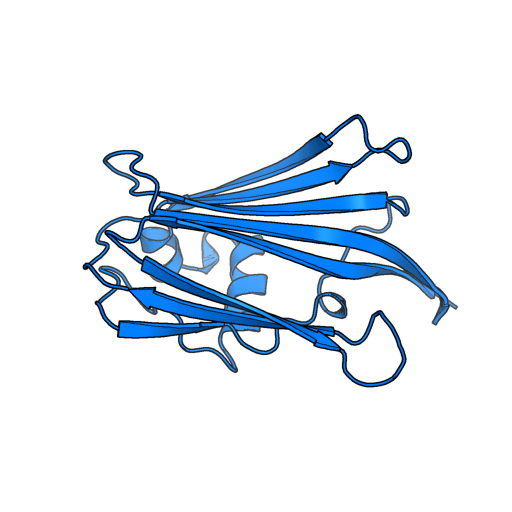N 1
ATOM 766 C CA . ASN A 1 93 ? -7.063 -11.840 -6.589 1.00 84.25 93 ASN A CA 1
ATOM 767 C C . ASN A 1 93 ? -5.747 -11.331 -5.979 1.00 84.25 93 ASN A C 1
ATOM 769 O O . ASN A 1 93 ? -4.848 -12.124 -5.720 1.00 84.25 93 ASN A O 1
ATOM 773 N N . PHE A 1 94 ? -5.651 -10.027 -5.691 1.00 82.75 94 PHE A N 1
ATOM 774 C CA . PHE A 1 94 ? -4.485 -9.473 -4.992 1.00 82.75 94 PHE A CA 1
ATOM 775 C C . PHE A 1 94 ? -4.390 -9.975 -3.550 1.00 82.75 94 PHE A C 1
ATOM 777 O O . PHE A 1 94 ? -3.306 -10.312 -3.088 1.00 82.75 94 PHE A O 1
ATOM 784 N N . TYR A 1 95 ? -5.514 -10.031 -2.833 1.00 87.00 95 TYR A N 1
ATOM 785 C CA . TYR A 1 95 ? -5.558 -10.500 -1.450 1.00 87.00 95 TYR A CA 1
ATOM 786 C C . TYR A 1 95 ? -5.124 -11.964 -1.320 1.00 87.00 95 TYR A C 1
ATOM 788 O O . TYR A 1 95 ? -4.301 -12.269 -0.463 1.00 87.00 95 TYR A O 1
ATOM 796 N N . ASP A 1 96 ? -5.620 -12.843 -2.193 1.00 87.12 96 ASP A N 1
ATOM 797 C CA . ASP A 1 96 ? -5.242 -14.257 -2.227 1.00 87.12 96 ASP A CA 1
ATOM 798 C C . ASP A 1 96 ? -3.743 -14.421 -2.523 1.00 87.12 96 ASP A C 1
ATOM 800 O O . ASP A 1 96 ? -3.080 -15.217 -1.867 1.00 87.12 96 ASP A O 1
ATOM 804 N N . HIS A 1 97 ? -3.203 -13.640 -3.470 1.00 82.25 97 HIS A N 1
ATOM 805 C CA . HIS A 1 97 ? -1.774 -13.656 -3.799 1.00 82.25 97 HIS A CA 1
ATOM 806 C C . HIS A 1 97 ? -0.906 -13.222 -2.612 1.00 82.25 97 HIS A C 1
ATOM 808 O O . HIS A 1 97 ? 0.124 -13.829 -2.354 1.00 82.25 97 HIS A O 1
ATOM 814 N N . MET A 1 98 ? -1.333 -12.210 -1.850 1.00 86.00 98 MET A N 1
ATOM 815 C CA . MET A 1 98 ? -0.600 -11.783 -0.656 1.00 86.00 98 MET A CA 1
ATOM 816 C C . MET A 1 98 ? -0.679 -12.818 0.472 1.00 86.00 98 MET A C 1
ATOM 818 O O . MET A 1 98 ? 0.266 -12.948 1.239 1.00 86.00 98 MET A O 1
ATOM 822 N N . GLN A 1 99 ? -1.791 -13.541 0.615 1.00 83.56 99 GLN A N 1
ATOM 823 C CA . GLN A 1 99 ? -2.081 -14.324 1.818 1.00 83.56 99 GLN A CA 1
ATOM 824 C C . GLN A 1 99 ? -1.125 -15.504 2.066 1.00 83.56 99 GLN A C 1
ATOM 826 O O . GLN A 1 99 ? -0.955 -15.876 3.225 1.00 83.56 99 GLN A O 1
ATOM 831 N N . SER A 1 100 ? -0.501 -16.088 1.037 1.00 80.50 100 SER A N 1
ATOM 832 C CA . SER A 1 100 ? 0.302 -17.314 1.194 1.00 80.50 100 SER A CA 1
ATOM 833 C C . SER A 1 100 ? 1.539 -17.138 2.080 1.00 80.50 100 SER A C 1
ATOM 835 O O . SER A 1 100 ? 1.840 -18.027 2.868 1.00 80.50 100 SER A O 1
ATOM 837 N N . GLU A 1 101 ? 2.207 -15.985 2.001 1.00 84.00 101 GLU A N 1
ATOM 838 C CA . GLU A 1 101 ? 3.481 -15.714 2.696 1.00 84.00 101 GLU A CA 1
ATOM 839 C C . GLU A 1 101 ? 3.357 -14.619 3.777 1.00 84.00 101 GLU A C 1
ATOM 841 O O . GLU A 1 101 ? 4.345 -14.165 4.359 1.00 84.00 101 GLU A O 1
ATOM 846 N N . SER A 1 102 ? 2.133 -14.158 4.050 1.00 93.00 102 SER A N 1
ATOM 847 C CA . SER A 1 102 ? 1.867 -12.920 4.792 1.00 93.00 102 SER A CA 1
ATOM 848 C C . SER A 1 102 ? 1.033 -13.139 6.050 1.00 93.00 102 SER A C 1
ATOM 850 O O . SER A 1 102 ? 0.134 -13.977 6.093 1.00 93.00 102 SER A O 1
ATOM 852 N N . ILE A 1 103 ? 1.251 -12.301 7.064 1.00 94.75 103 ILE A N 1
ATOM 853 C CA . ILE A 1 103 ? 0.395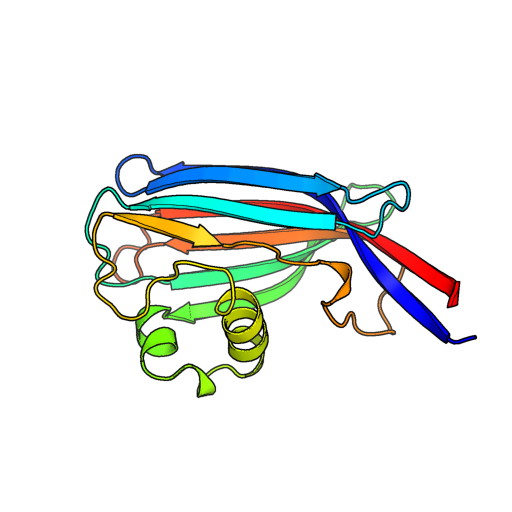 -12.227 8.251 1.00 94.75 103 ILE A CA 1
ATOM 854 C C . ILE A 1 103 ? -0.578 -11.068 8.045 1.00 94.75 103 ILE A C 1
ATOM 856 O O . ILE A 1 103 ? -0.282 -9.925 8.386 1.00 94.75 103 ILE A O 1
ATOM 860 N N . LEU A 1 104 ? -1.749 -11.357 7.475 1.00 92.25 104 LEU A N 1
ATOM 861 C CA . LEU A 1 104 ? -2.778 -10.354 7.187 1.00 92.25 104 LEU A CA 1
ATOM 862 C C . LEU A 1 104 ? -3.914 -10.380 8.217 1.00 92.25 104 LEU A C 1
ATOM 864 O O . LEU A 1 104 ? -4.235 -11.435 8.771 1.00 92.25 104 LEU A O 1
ATOM 868 N N . PRO A 1 105 ? -4.609 -9.249 8.436 1.00 91.94 105 PRO A N 1
ATOM 869 C CA . PRO A 1 105 ? -5.870 -9.262 9.161 1.00 91.94 105 PRO A CA 1
ATOM 870 C C . PRO A 1 105 ? -6.877 -10.198 8.479 1.00 91.94 105 PRO A C 1
ATOM 872 O O . PRO A 1 105 ? -7.215 -10.017 7.311 1.00 91.94 105 PRO A O 1
ATOM 875 N N . ALA A 1 106 ? -7.375 -11.191 9.218 1.00 88.75 106 ALA A N 1
ATOM 876 C CA . ALA A 1 106 ? -8.358 -12.152 8.706 1.00 88.75 106 ALA A CA 1
ATOM 877 C C . ALA A 1 106 ? -9.812 -11.692 8.911 1.00 88.75 106 ALA A C 1
ATOM 879 O O . ALA A 1 106 ? -10.726 -12.161 8.240 1.00 88.75 106 ALA A O 1
ATOM 880 N N . ARG A 1 107 ? -10.050 -10.796 9.875 1.00 91.25 107 ARG A N 1
ATOM 881 C CA . ARG A 1 107 ? -11.381 -10.275 10.212 1.00 91.25 107 ARG A CA 1
ATOM 882 C C . ARG A 1 107 ? -11.284 -8.950 10.954 1.00 91.25 107 ARG A C 1
ATOM 884 O O . ARG A 1 107 ? -10.257 -8.647 11.557 1.00 91.25 107 ARG A O 1
ATOM 891 N N . CYS A 1 108 ? -12.391 -8.216 10.972 1.00 91.62 108 CYS A N 1
ATOM 892 C CA . CYS A 1 108 ? -12.562 -7.086 11.875 1.00 91.62 108 CYS A CA 1
ATOM 893 C C . CYS A 1 108 ? -13.169 -7.520 13.229 1.00 91.62 108 CYS A C 1
ATOM 895 O O . CYS A 1 108 ? -13.893 -8.519 13.282 1.00 91.62 108 CYS A O 1
ATOM 897 N N . PRO A 1 109 ? -12.898 -6.780 14.321 1.00 95.31 109 PRO A N 1
ATOM 898 C CA . PRO A 1 109 ? -11.966 -5.654 14.371 1.00 95.31 109 PRO A CA 1
ATOM 899 C C . PRO A 1 109 ? -10.508 -6.121 14.227 1.00 95.31 109 PRO A C 1
ATOM 901 O O . PRO A 1 109 ? -10.131 -7.158 14.777 1.00 95.31 109 PRO A O 1
ATOM 904 N N . ILE A 1 110 ? -9.704 -5.355 13.485 1.00 95.88 110 ILE A N 1
ATOM 905 C CA . ILE A 1 110 ? -8.273 -5.622 13.314 1.00 95.88 110 ILE A CA 1
ATOM 906 C C . ILE A 1 110 ? -7.613 -5.377 14.666 1.00 95.88 110 ILE A C 1
ATOM 908 O O . ILE A 1 110 ? -7.678 -4.272 15.216 1.00 95.88 110 ILE A O 1
ATOM 912 N N . LYS A 1 111 ? -7.036 -6.437 15.228 1.00 96.12 111 LYS A N 1
ATOM 913 C CA . LYS A 1 111 ? -6.433 -6.411 16.558 1.00 96.12 111 LYS A CA 1
ATOM 914 C C . LYS A 1 111 ? -5.054 -5.780 16.512 1.00 96.12 111 LYS A C 1
ATOM 916 O O . LYS A 1 111 ? -4.407 -5.767 15.467 1.00 96.12 111 LYS A O 1
ATOM 921 N N . LEU A 1 112 ? -4.623 -5.286 17.669 1.00 97.12 112 LEU A N 1
ATOM 922 C CA . LEU A 1 112 ? -3.250 -4.855 17.860 1.00 97.12 112 LEU A CA 1
ATOM 923 C C . LEU A 1 112 ? -2.313 -6.030 17.586 1.00 97.12 112 LEU A C 1
ATOM 925 O O . LEU A 1 112 ? -2.646 -7.172 17.908 1.00 97.12 112 LEU A O 1
ATOM 929 N N . GLY A 1 113 ? -1.155 -5.736 17.017 1.00 96.62 113 GLY A N 1
ATOM 930 C CA . GLY A 1 113 ? -0.167 -6.753 16.700 1.00 96.62 113 GLY A CA 1
ATOM 931 C C . GLY A 1 113 ? 0.642 -6.417 15.463 1.00 96.62 113 GLY A C 1
ATOM 932 O O . GLY A 1 113 ? 0.409 -5.401 14.804 1.00 96.62 113 GLY A O 1
ATOM 933 N N . HIS A 1 114 ? 1.583 -7.307 15.184 1.00 97.31 114 HIS A N 1
ATOM 934 C CA . HIS A 1 114 ? 2.464 -7.242 14.036 1.00 97.31 114 HIS A CA 1
ATOM 935 C C . HIS A 1 114 ? 1.848 -7.999 12.860 1.00 97.31 114 HIS A C 1
ATOM 937 O O . HIS A 1 114 ? 1.430 -9.150 13.001 1.00 97.31 114 HIS A O 1
ATOM 943 N N . TYR A 1 115 ? 1.805 -7.347 11.709 1.00 96.56 115 TYR A N 1
ATOM 944 C CA . TYR A 1 115 ? 1.294 -7.891 10.462 1.00 96.56 115 TYR A CA 1
ATOM 945 C C . TYR A 1 115 ? 2.317 -7.649 9.360 1.00 96.56 115 TYR A C 1
ATOM 947 O O . TYR A 1 115 ? 3.081 -6.681 9.387 1.00 96.56 115 TYR A O 1
ATOM 955 N N . THR A 1 116 ? 2.314 -8.534 8.376 1.00 96.25 116 THR A N 1
ATOM 956 C CA . THR A 1 116 ? 3.274 -8.514 7.280 1.00 96.25 116 THR A CA 1
ATOM 957 C C . THR A 1 116 ? 2.562 -8.753 5.965 1.00 96.25 116 THR A C 1
ATOM 959 O O . THR A 1 116 ? 1.596 -9.508 5.906 1.00 96.25 116 THR A O 1
ATOM 962 N N . VAL A 1 117 ? 3.055 -8.116 4.911 1.00 94.75 117 VAL A N 1
ATOM 963 C CA . VAL A 1 117 ? 2.819 -8.487 3.516 1.00 94.75 117 VAL A CA 1
ATOM 964 C C . VAL A 1 117 ? 4.186 -8.865 2.957 1.00 94.75 117 VAL A C 1
ATOM 966 O O . VAL A 1 117 ? 5.120 -8.071 3.080 1.00 94.75 117 VAL A O 1
ATOM 969 N N . ARG A 1 118 ? 4.334 -10.059 2.391 1.00 93.94 118 ARG A N 1
ATOM 970 C CA . ARG A 1 118 ? 5.615 -10.582 1.902 1.00 93.94 118 ARG A CA 1
ATOM 971 C C . ARG A 1 118 ? 5.515 -11.041 0.457 1.00 93.94 118 ARG A C 1
ATOM 973 O O . ARG A 1 118 ? 4.461 -11.492 0.021 1.00 93.94 118 ARG A O 1
ATOM 980 N N . ASP A 1 119 ? 6.648 -10.954 -0.228 1.00 91.56 119 ASP A N 1
ATOM 981 C CA . ASP A 1 119 ? 6.897 -11.525 -1.554 1.00 91.56 119 ASP A CA 1
ATOM 982 C C . ASP A 1 119 ? 5.894 -11.092 -2.632 1.00 91.56 119 ASP A C 1
ATOM 984 O O . ASP A 1 119 ? 5.571 -11.843 -3.546 1.00 91.56 119 ASP A O 1
ATOM 988 N N . VAL A 1 120 ? 5.407 -9.849 -2.567 1.00 91.19 120 VAL A N 1
ATOM 989 C CA . VAL A 1 120 ? 4.560 -9.328 -3.644 1.00 91.19 120 VAL A CA 1
ATOM 990 C C . VAL A 1 120 ? 5.439 -9.047 -4.848 1.00 91.19 120 VAL A C 1
ATOM 992 O O . VAL A 1 120 ? 6.249 -8.117 -4.824 1.00 91.19 120 VAL A O 1
ATOM 995 N N . ARG A 1 121 ? 5.260 -9.827 -5.912 1.00 91.19 121 ARG A N 1
ATOM 996 C CA . ARG A 1 121 ? 6.022 -9.699 -7.156 1.00 91.19 121 ARG A CA 1
ATOM 997 C C . ARG A 1 121 ? 5.273 -8.807 -8.140 1.00 91.19 121 ARG A C 1
ATOM 999 O O . ARG A 1 121 ? 4.239 -9.216 -8.670 1.00 91.19 121 ARG A O 1
ATOM 1006 N N . PRO A 1 122 ? 5.770 -7.594 -8.452 1.00 90.38 122 PR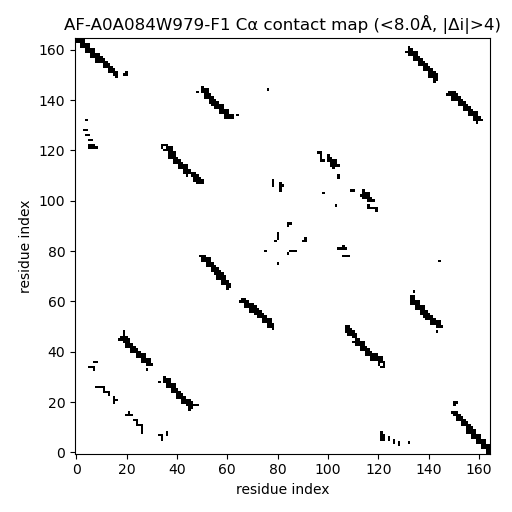O A N 1
ATOM 1007 C CA . PRO A 1 122 ? 5.108 -6.726 -9.422 1.00 90.38 122 PRO A CA 1
ATOM 1008 C C . PRO A 1 122 ? 4.955 -7.404 -10.793 1.00 90.38 122 PRO A C 1
ATOM 1010 O O . PRO A 1 122 ? 3.957 -7.191 -11.477 1.00 90.38 122 PRO A O 1
ATOM 1013 N N . SER A 1 123 ? 5.900 -8.274 -11.166 1.00 89.38 123 SER A N 1
ATOM 1014 C CA . SER A 1 123 ? 5.870 -9.070 -12.398 1.00 89.38 123 SER A CA 1
ATOM 1015 C C . SER A 1 123 ? 4.659 -9.985 -12.545 1.00 89.38 123 SER A C 1
ATOM 1017 O O . SER A 1 123 ? 4.315 -10.332 -13.676 1.00 89.38 123 SER A O 1
ATOM 1019 N N . ASP A 1 124 ? 4.018 -10.355 -11.438 1.00 86.56 124 ASP A N 1
ATOM 1020 C CA . ASP A 1 124 ? 2.883 -11.280 -11.432 1.00 86.56 124 ASP A CA 1
ATOM 1021 C C . ASP A 1 124 ? 1.558 -10.533 -11.659 1.00 86.56 124 ASP A C 1
ATOM 1023 O O . ASP A 1 124 ? 0.510 -11.131 -11.918 1.00 86.56 124 ASP A O 1
ATOM 1027 N N . ILE A 1 125 ? 1.597 -9.196 -11.621 1.00 82.06 125 ILE A N 1
ATOM 1028 C CA . ILE A 1 125 ? 0.440 -8.345 -11.864 1.00 82.06 125 ILE A CA 1
ATOM 1029 C C . ILE A 1 125 ? 0.187 -8.264 -13.370 1.00 82.06 125 ILE A C 1
ATOM 1031 O O . ILE A 1 125 ? 0.984 -7.733 -14.142 1.00 82.06 125 ILE A O 1
ATOM 1035 N N . SER A 1 126 ? -0.983 -8.741 -13.792 1.00 80.62 126 SER A N 1
ATOM 1036 C CA . SER A 1 126 ? -1.412 -8.652 -15.189 1.00 80.62 126 SER A CA 1
ATOM 1037 C C . SER A 1 126 ? -1.767 -7.212 -15.569 1.00 80.62 126 SER A C 1
ATOM 1039 O O . SER A 1 126 ? -2.814 -6.691 -15.180 1.00 80.62 126 SER A O 1
ATOM 1041 N N . ILE A 1 127 ? -0.903 -6.577 -16.362 1.00 82.88 127 ILE A N 1
ATOM 1042 C CA . ILE A 1 127 ? -1.117 -5.229 -16.896 1.00 82.88 127 ILE A CA 1
ATOM 1043 C C . ILE A 1 127 ? -1.900 -5.307 -18.217 1.00 82.88 127 ILE A C 1
ATOM 1045 O O . ILE A 1 127 ? -1.492 -6.038 -19.124 1.00 82.88 127 ILE A O 1
ATOM 1049 N N . PRO A 1 128 ? -3.007 -4.556 -18.377 1.00 76.88 128 PRO A N 1
ATOM 1050 C CA . PRO A 1 128 ? -3.728 -4.502 -19.643 1.00 76.88 128 PRO A CA 1
ATOM 1051 C C . PRO A 1 128 ? -2.832 -4.056 -20.808 1.00 76.88 128 PRO A C 1
ATOM 1053 O O . PRO A 1 128 ? -2.174 -3.020 -20.742 1.00 76.88 128 PRO A O 1
ATOM 1056 N N . GLY A 1 129 ? -2.845 -4.815 -21.907 1.00 76.00 129 GLY A N 1
ATOM 1057 C CA . GLY A 1 129 ? -1.914 -4.623 -23.028 1.00 76.00 129 GLY A CA 1
ATOM 1058 C C . GLY A 1 129 ? -2.085 -3.326 -23.830 1.00 76.00 129 GLY A C 1
ATOM 1059 O O . GLY A 1 129 ? -1.213 -3.002 -24.633 1.00 76.00 129 GLY A O 1
ATOM 1060 N N . PHE A 1 130 ? -3.178 -2.585 -23.622 1.00 78.56 130 PHE A N 1
ATOM 1061 C CA . PHE A 1 130 ? -3.405 -1.282 -24.258 1.00 78.56 130 PHE A CA 1
ATOM 1062 C C . PHE A 1 130 ? -2.627 -0.141 -23.588 1.00 78.56 130 PHE A C 1
ATOM 1064 O O . PHE A 1 130 ? -2.560 0.953 -24.145 1.00 78.56 130 PHE A O 1
ATOM 1071 N N . LEU A 1 131 ? -2.075 -0.362 -22.390 1.00 81.94 131 LEU A N 1
ATOM 1072 C CA . LEU A 1 131 ? -1.281 0.653 -21.709 1.00 81.94 131 LEU A CA 1
ATOM 1073 C C . LEU A 1 131 ? 0.069 0.845 -22.433 1.00 81.94 131 LEU A C 1
ATOM 1075 O O . LEU A 1 131 ? 0.616 -0.114 -22.991 1.00 81.94 131 LEU A O 1
ATOM 1079 N N . PRO A 1 132 ? 0.608 2.075 -22.476 1.00 85.88 132 PRO A N 1
ATOM 1080 C CA . PRO A 1 132 ? 1.954 2.330 -22.969 1.00 85.88 132 PRO A CA 1
ATOM 1081 C C . PRO A 1 132 ? 3.002 2.044 -21.885 1.00 85.88 132 PRO A C 1
ATOM 1083 O O . PRO A 1 132 ? 2.681 1.773 -20.728 1.00 85.88 132 PRO A O 1
ATOM 1086 N N . GLU A 1 133 ? 4.274 2.134 -22.265 1.00 89.44 133 GLU A N 1
ATOM 1087 C CA . GLU A 1 133 ? 5.337 2.321 -21.278 1.00 89.44 133 GLU A CA 1
ATOM 1088 C C . GLU A 1 133 ? 5.173 3.708 -20.656 1.00 89.44 133 GLU A C 1
ATOM 1090 O O . GLU A 1 133 ? 5.031 4.705 -21.367 1.00 89.44 133 GLU A O 1
ATOM 1095 N N . SER A 1 134 ? 5.128 3.765 -19.332 1.00 89.38 134 SER A N 1
ATOM 1096 C CA . SER A 1 134 ? 4.877 4.998 -18.594 1.00 89.38 134 SER A CA 1
ATOM 1097 C C . SER A 1 134 ? 5.396 4.879 -17.173 1.00 89.38 134 SER A C 1
ATOM 1099 O O . SER A 1 134 ? 5.477 3.780 -16.616 1.00 89.38 134 SER A O 1
ATOM 1101 N N . ASP A 1 135 ? 5.645 6.018 -16.544 1.00 92.44 135 ASP A N 1
ATOM 1102 C CA . ASP A 1 135 ? 5.800 6.063 -15.099 1.00 92.44 135 ASP A CA 1
ATOM 1103 C C . ASP A 1 135 ? 4.414 5.880 -14.457 1.00 92.44 135 ASP A C 1
ATOM 1105 O O . ASP A 1 135 ? 3.379 6.251 -15.024 1.00 92.44 135 ASP A O 1
ATOM 1109 N N . PHE A 1 136 ? 4.365 5.248 -13.289 1.00 92.50 136 PHE A N 1
ATOM 1110 C CA . PHE A 1 136 ? 3.119 5.025 -12.568 1.00 92.50 136 PHE A CA 1
ATOM 1111 C C . PHE A 1 136 ? 3.262 5.337 -11.089 1.00 92.50 136 PHE A C 1
ATOM 1113 O O . PHE A 1 136 ? 4.343 5.251 -10.497 1.00 92.50 136 PHE A O 1
ATOM 1120 N N . ILE A 1 137 ? 2.121 5.653 -10.481 1.00 94.50 137 ILE A N 1
ATOM 1121 C CA . ILE A 1 137 ? 1.984 5.705 -9.032 1.00 94.50 137 ILE A CA 1
ATOM 1122 C C . ILE A 1 137 ? 0.823 4.805 -8.648 1.00 94.50 137 ILE A C 1
ATOM 1124 O O . ILE A 1 137 ? -0.306 5.015 -9.082 1.00 94.50 137 ILE A O 1
ATOM 1128 N N . PHE A 1 138 ? 1.100 3.813 -7.817 1.00 93.50 138 PHE A N 1
ATOM 1129 C CA . PHE A 1 138 ? 0.082 2.994 -7.186 1.00 93.50 138 PHE A CA 1
ATOM 1130 C C . PHE A 1 138 ? -0.057 3.432 -5.734 1.00 93.50 138 PHE A C 1
ATOM 1132 O O . PHE A 1 138 ? 0.883 3.344 -4.947 1.00 93.50 138 PHE A O 1
ATOM 1139 N N . GLU A 1 139 ? -1.214 3.975 -5.392 1.00 96.12 139 GLU A N 1
ATOM 1140 C CA . GLU A 1 139 ? -1.507 4.514 -4.074 1.00 96.12 139 GLU A CA 1
ATOM 1141 C C . GLU A 1 139 ? -2.546 3.654 -3.369 1.00 96.12 139 GLU A C 1
ATOM 1143 O O . GLU A 1 139 ? -3.599 3.356 -3.926 1.00 96.12 139 GLU A O 1
ATOM 1148 N N . ILE A 1 140 ? -2.271 3.313 -2.114 1.00 95.75 140 ILE A N 1
ATOM 1149 C CA . ILE A 1 140 ? -3.234 2.698 -1.209 1.00 95.75 140 ILE A CA 1
ATOM 1150 C C . ILE A 1 140 ? -3.383 3.615 -0.002 1.00 95.75 140 ILE A C 1
ATOM 1152 O O . ILE A 1 140 ? -2.403 3.937 0.669 1.00 95.75 140 ILE A O 1
ATOM 1156 N N . THR A 1 141 ? -4.610 4.027 0.291 1.00 97.69 141 THR A N 1
ATOM 1157 C CA . THR A 1 141 ? -4.944 4.808 1.484 1.00 97.69 141 THR A CA 1
ATOM 1158 C C . THR A 1 141 ? -5.860 4.015 2.401 1.00 97.69 141 THR A C 1
ATOM 1160 O O . THR A 1 141 ? -6.769 3.313 1.956 1.00 97.69 141 THR A O 1
ATOM 1163 N N . PHE A 1 142 ? -5.615 4.161 3.695 1.00 97.00 142 PHE A N 1
ATOM 1164 C CA . PHE A 1 142 ? -6.322 3.510 4.783 1.00 97.00 142 PHE A CA 1
ATOM 1165 C C . PHE A 1 142 ? -6.906 4.599 5.674 1.00 97.00 142 PHE A C 1
ATOM 1167 O O . PHE A 1 142 ? -6.171 5.451 6.177 1.00 97.00 142 PHE A O 1
ATOM 1174 N N . ALA A 1 143 ? -8.218 4.583 5.879 1.00 97.56 143 ALA A N 1
ATOM 1175 C CA . ALA A 1 143 ? -8.899 5.531 6.755 1.00 97.56 143 ALA A CA 1
ATOM 1176 C C . ALA A 1 143 ? -10.029 4.843 7.519 1.00 97.56 143 ALA A C 1
ATOM 1178 O O . ALA A 1 143 ? -10.630 3.896 7.014 1.00 97.56 143 ALA A O 1
ATOM 1179 N N . GLN A 1 144 ? -10.359 5.335 8.710 1.00 95.88 144 GLN A N 1
ATOM 1180 C CA . GLN A 1 144 ? -11.575 4.908 9.398 1.00 95.88 144 GLN A CA 1
ATOM 1181 C C . GLN A 1 144 ? -12.793 5.261 8.554 1.00 95.88 144 GLN A C 1
ATOM 1183 O O . GLN A 1 144 ? -12.929 6.398 8.095 1.00 95.88 144 GLN A O 1
ATOM 1188 N N . LEU A 1 145 ? -13.688 4.293 8.369 1.00 92.19 145 LEU A N 1
ATOM 1189 C CA . LEU A 1 145 ? -14.876 4.481 7.544 1.00 92.19 145 LEU A CA 1
ATOM 1190 C C . LEU A 1 145 ? -15.828 5.513 8.171 1.00 92.19 145 LEU A C 1
ATOM 1192 O O . LEU A 1 145 ? -16.291 6.415 7.480 1.00 92.19 145 LEU A O 1
ATOM 1196 N N . SER A 1 146 ? -16.065 5.422 9.481 1.00 92.19 146 SER A N 1
ATOM 1197 C CA . SER A 1 146 ? -17.003 6.271 10.230 1.00 92.19 146 SER A CA 1
ATOM 1198 C C . SER A 1 146 ? -16.553 7.722 10.398 1.00 92.19 146 SER A C 1
ATOM 1200 O O . SER A 1 146 ? -17.386 8.625 10.405 1.00 92.19 146 SER A O 1
ATOM 1202 N N . ARG A 1 147 ? -15.248 7.957 10.571 1.00 91.44 147 ARG A N 1
ATOM 1203 C CA . ARG A 1 147 ? -14.690 9.282 10.909 1.00 91.44 147 ARG A CA 1
ATOM 1204 C C . ARG A 1 147 ? -13.890 9.922 9.787 1.00 91.44 147 ARG A C 1
ATOM 1206 O O . ARG A 1 147 ? -13.492 11.074 9.925 1.00 91.44 147 ARG A O 1
ATOM 1213 N N . ASN A 1 148 ? -13.613 9.179 8.715 1.00 92.25 148 ASN A N 1
ATOM 1214 C CA . ASN A 1 148 ? -12.678 9.588 7.672 1.00 92.25 148 ASN A CA 1
ATOM 1215 C C . ASN A 1 148 ? -11.274 9.935 8.226 1.00 92.25 148 ASN A C 1
ATOM 1217 O O . ASN A 1 148 ? -10.527 10.691 7.609 1.00 92.25 148 ASN A O 1
ATOM 1221 N N . GLU A 1 149 ? -10.916 9.411 9.407 1.00 95.62 149 GLU A N 1
ATOM 1222 C CA . GLU A 1 149 ? -9.618 9.661 10.040 1.00 95.62 149 GLU A CA 1
ATOM 1223 C C . GLU A 1 149 ? -8.548 8.837 9.302 1.00 95.62 149 GLU A C 1
ATOM 1225 O O . GLU A 1 149 ? -8.705 7.618 9.196 1.00 95.62 149 GLU A O 1
ATOM 1230 N N . PRO A 1 150 ? -7.480 9.452 8.762 1.00 96.88 150 PRO A N 1
ATOM 1231 C CA . PRO A 1 150 ? -6.447 8.726 8.033 1.00 96.88 150 PRO A CA 1
ATOM 1232 C C . PRO A 1 150 ? -5.593 7.879 8.982 1.00 96.88 150 PRO A C 1
ATOM 1234 O O . PRO A 1 150 ? -5.131 8.350 10.024 1.00 96.88 150 PRO A O 1
ATOM 1237 N N . LEU A 1 151 ? -5.358 6.627 8.590 1.00 97.31 151 LEU A N 1
ATOM 1238 C CA . LEU A 1 151 ? -4.537 5.653 9.313 1.00 97.31 151 LEU A CA 1
ATOM 1239 C C . LEU A 1 151 ? -3.165 5.512 8.659 1.00 97.31 151 LEU A C 1
ATOM 1241 O O . LEU A 1 151 ? -2.143 5.611 9.330 1.00 97.31 151 LEU A O 1
ATOM 1245 N N . ALA A 1 152 ? -3.147 5.296 7.348 1.00 97.75 152 ALA A N 1
ATOM 1246 C CA . ALA A 1 152 ? -1.924 5.139 6.576 1.00 97.75 152 ALA A CA 1
ATOM 1247 C C . ALA A 1 152 ? -2.153 5.478 5.103 1.00 97.75 152 ALA A C 1
ATOM 1249 O O . ALA A 1 152 ? -3.268 5.408 4.588 1.00 97.75 152 ALA A O 1
ATOM 1250 N N . GLN A 1 153 ? -1.070 5.795 4.412 1.00 97.81 153 GLN A N 1
ATOM 1251 C CA . GLN A 1 153 ? -0.994 5.887 2.964 1.00 97.81 153 GLN A CA 1
ATOM 1252 C C . GLN A 1 153 ? 0.326 5.262 2.524 1.00 97.81 153 GLN A C 1
ATOM 1254 O O . GLN A 1 153 ? 1.375 5.584 3.075 1.00 97.81 153 GLN A O 1
ATOM 1259 N N . CYS A 1 154 ? 0.265 4.403 1.516 1.00 97.31 154 CYS A N 1
ATOM 1260 C CA . CYS A 1 154 ? 1.419 3.848 0.827 1.00 97.31 154 CYS A CA 1
ATOM 1261 C C . CYS A 1 154 ? 1.354 4.304 -0.630 1.00 97.31 154 CYS A C 1
ATOM 1263 O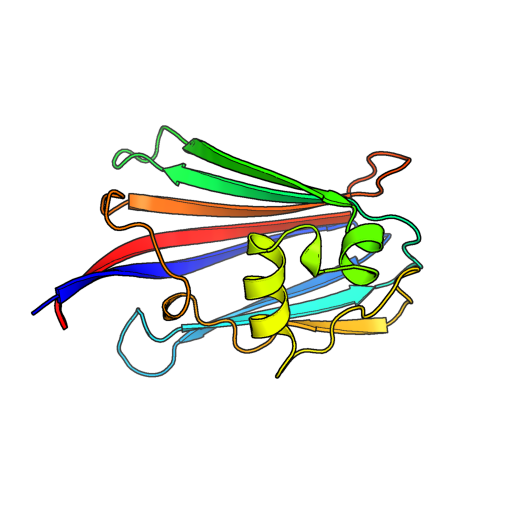 O . CYS A 1 154 ? 0.369 4.033 -1.315 1.00 97.31 154 CYS A O 1
ATOM 1265 N N . ARG A 1 155 ? 2.387 5.001 -1.108 1.00 97.25 155 ARG A N 1
ATOM 1266 C CA . ARG A 1 155 ? 2.559 5.338 -2.526 1.00 97.25 155 ARG A CA 1
ATOM 1267 C C . ARG A 1 155 ? 3.760 4.586 -3.077 1.00 97.25 155 ARG A C 1
ATOM 1269 O O . ARG A 1 155 ? 4.888 4.817 -2.648 1.00 97.25 155 ARG A O 1
ATOM 1276 N N . THR A 1 156 ? 3.500 3.721 -4.042 1.00 96.06 156 THR A N 1
ATOM 1277 C CA . THR A 1 156 ? 4.489 2.939 -4.777 1.00 96.06 156 THR A CA 1
ATOM 1278 C C . THR A 1 156 ? 4.712 3.593 -6.132 1.00 96.06 156 THR A C 1
ATOM 1280 O O . THR A 1 156 ? 3.764 3.796 -6.887 1.00 96.06 156 THR A O 1
ATOM 1283 N N . PHE A 1 157 ? 5.956 3.938 -6.431 1.00 95.56 157 PHE A N 1
ATOM 1284 C CA . PHE A 1 157 ? 6.369 4.606 -7.656 1.00 95.56 157 PHE A CA 1
ATOM 1285 C C . PHE A 1 157 ? 7.185 3.632 -8.499 1.00 95.56 157 PHE A C 1
ATOM 1287 O O . PHE A 1 157 ? 8.064 2.927 -7.984 1.00 95.56 157 PHE A O 1
ATOM 1294 N N . GLY A 1 158 ? 6.881 3.589 -9.788 1.00 94.62 158 GLY A N 1
ATOM 1295 C CA . GLY A 1 158 ? 7.491 2.643 -10.701 1.00 94.62 158 GLY A CA 1
ATOM 1296 C C . GLY A 1 158 ? 7.370 3.059 -12.156 1.00 94.62 158 GLY A C 1
ATOM 1297 O O . GLY A 1 158 ? 6.856 4.129 -12.481 1.00 94.62 158 GLY A O 1
ATOM 1298 N N . LYS A 1 159 ? 7.832 2.170 -13.031 1.00 93.25 159 LYS A N 1
ATOM 1299 C CA . LYS A 1 159 ? 7.694 2.280 -14.482 1.00 93.25 159 LYS A CA 1
ATOM 1300 C C . LYS A 1 159 ? 7.095 1.000 -15.042 1.00 93.25 159 LYS A C 1
ATOM 1302 O O . LYS A 1 159 ? 7.426 -0.093 -14.586 1.00 93.25 159 LYS A O 1
ATOM 1307 N N . LEU A 1 160 ? 6.230 1.132 -16.036 1.00 91.81 160 LEU A N 1
ATOM 1308 C CA . LEU A 1 160 ? 5.825 0.026 -16.893 1.00 91.81 160 LEU A CA 1
ATOM 1309 C C . LEU A 1 160 ? 6.853 -0.104 -18.011 1.00 91.81 160 LEU A C 1
ATOM 1311 O O . LEU A 1 160 ? 6.963 0.793 -18.844 1.00 91.81 160 LEU A O 1
ATOM 1315 N N . ILE A 1 161 ? 7.591 -1.211 -18.027 1.00 91.00 161 ILE A N 1
ATOM 1316 C CA . ILE A 1 161 ? 8.563 -1.508 -19.082 1.00 91.00 161 ILE A CA 1
ATOM 1317 C C . ILE A 1 161 ? 8.032 -2.609 -19.987 1.00 91.00 161 ILE A C 1
ATOM 1319 O O . ILE A 1 161 ? 7.334 -3.523 -19.539 1.00 91.00 161 ILE A O 1
ATOM 1323 N N . ARG A 1 162 ? 8.381 -2.553 -21.269 1.00 89.12 162 ARG A N 1
ATOM 1324 C CA . ARG A 1 162 ? 8.062 -3.624 -22.206 1.00 89.12 162 ARG A CA 1
ATOM 1325 C C . ARG A 1 162 ? 9.194 -4.629 -22.244 1.00 89.12 162 ARG A C 1
ATOM 1327 O O . ARG A 1 162 ? 10.345 -4.282 -22.479 1.00 89.12 162 ARG A O 1
ATOM 1334 N N . VAL A 1 163 ? 8.839 -5.890 -22.059 1.00 86.31 163 VAL A N 1
ATOM 1335 C CA . VAL A 1 163 ? 9.758 -7.017 -22.194 1.00 86.31 163 VAL A CA 1
ATOM 1336 C C . VAL A 1 163 ? 9.305 -7.924 -23.326 1.00 86.31 163 VAL A C 1
ATOM 1338 O O . VAL A 1 163 ? 8.110 -8.056 -23.615 1.00 86.31 163 VAL A O 1
ATOM 1341 N N . VAL A 1 164 ? 10.296 -8.492 -24.005 1.00 79.62 164 VAL A N 1
ATOM 1342 C CA . VAL A 1 164 ? 10.122 -9.472 -25.071 1.00 79.62 164 VAL A CA 1
ATOM 1343 C C . VAL A 1 164 ? 10.559 -10.808 -24.492 1.00 79.62 164 VAL A C 1
ATOM 1345 O O . VAL A 1 164 ? 11.742 -10.978 -24.213 1.00 79.62 164 VAL A O 1
ATOM 1348 N N . ASP A 1 165 ? 9.596 -11.705 -24.296 1.00 65.00 165 ASP A N 1
ATOM 1349 C CA . ASP A 1 165 ? 9.848 -13.114 -23.983 1.00 65.00 165 ASP A CA 1
ATOM 1350 C C . ASP A 1 165 ? 9.619 -13.981 -25.242 1.00 65.00 165 ASP A C 1
ATOM 1352 O O . ASP A 1 165 ? 8.725 -13.649 -26.077 1.00 65.00 165 ASP A O 1
#

Secondary structure (DSSP, 8-state):
--EEEEEEEEEEEEEE-TTTEEEEEEEEE-SS-TT-EEEEEEEEE-S-BS--EEEEEEEEEPTTS--EEEEEEEEEEHHHHHH-GGG-HHHHHHHH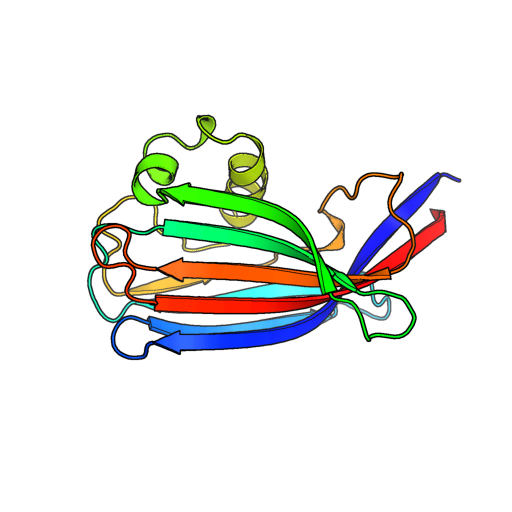HHHTT-----SSSBPSEEEEEEEE-GGGS---TT--SEEEEEEEEEE-TTT--EEEEEEEEEEEEEEE-

Nearest PDB structures (foldseek):
  8oxy-assembly1_A  TM=3.503E-01  e=8.276E-02  Homo sapiens
  1pn2-assembly2_C  TM=5.599E-01  e=2.024E+00  Candida tropicalis
  1pn2-assembly1_B  TM=6.712E-01  e=3.270E+00  Candida tropicalis
  1ozb-assembly1_A  TM=6.145E-01  e=2.787E+00  Haemophilus influenzae
  1pn4-assembly1_B  TM=5.769E-01  e=3.638E+00  Candida tropicalis

InterPro domains:
  IPR010512 Protein of unknown function DUF1091 [PF06477] (65-137)
  IPR036846 GM2-AP, lipid-recognition domain superfamily [G3DSA:2.70.220.10] (21-158)

Organism: Anopheles sinensis (NCBI:txid74873)